Protein AF-A0A1W9W9D9-F1 (afdb_monomer_lite)

Radius of gyration: 17.4 Å; chains: 1; bounding box: 55×28×49 Å

Structure (mmCIF, N/CA/C/O backbone):
data_AF-A0A1W9W9D9-F1
#
_entry.id   AF-A0A1W9W9D9-F1
#
loop_
_atom_site.group_PDB
_atom_site.id
_atom_site.type_symbol
_atom_site.label_atom_id
_atom_site.label_alt_id
_atom_site.label_comp_id
_atom_site.label_asym_id
_atom_site.label_entity_id
_atom_site.label_seq_id
_atom_site.pdbx_PDB_ins_code
_atom_site.Cartn_x
_atom_site.Cartn_y
_atom_site.Cartn_z
_atom_site.occupancy
_atom_site.B_iso_or_equiv
_atom_site.auth_seq_id
_atom_site.auth_comp_id
_atom_site.auth_asym_id
_atom_site.auth_atom_id
_atom_site.pdbx_PDB_model_num
ATOM 1 N N . ALA A 1 1 ? 6.667 -13.229 9.665 1.00 38.91 1 ALA A N 1
ATOM 2 C CA . ALA A 1 1 ? 5.217 -13.086 9.886 1.00 38.91 1 ALA A CA 1
ATOM 3 C C . ALA A 1 1 ? 4.524 -13.346 8.558 1.00 38.91 1 ALA A C 1
ATOM 5 O O . ALA A 1 1 ? 4.968 -12.795 7.559 1.00 38.91 1 ALA A O 1
ATOM 6 N N . SER A 1 2 ? 3.524 -14.225 8.516 1.00 41.78 2 SER A N 1
ATOM 7 C CA . SER A 1 2 ? 2.718 -14.425 7.308 1.00 41.78 2 SER A CA 1
ATOM 8 C C . SER A 1 2 ? 1.694 -13.296 7.243 1.00 41.78 2 SER A C 1
ATOM 10 O O . SER A 1 2 ? 0.782 -13.251 8.065 1.00 41.78 2 SER A O 1
ATOM 12 N N . PHE A 1 3 ? 1.886 -12.345 6.333 1.00 53.50 3 PHE A N 1
ATOM 13 C CA . PHE A 1 3 ? 0.932 -11.263 6.107 1.00 53.50 3 PHE A CA 1
ATOM 14 C C . PHE A 1 3 ? -0.301 -11.850 5.418 1.00 53.50 3 PHE A C 1
ATOM 16 O O . PHE A 1 3 ? -0.182 -12.444 4.349 1.00 53.50 3 PHE A O 1
ATOM 23 N N . THR A 1 4 ? -1.469 -11.743 6.052 1.00 57.72 4 THR A N 1
ATOM 24 C CA . THR A 1 4 ? -2.736 -12.032 5.371 1.00 57.72 4 THR A CA 1
ATOM 25 C C . THR A 1 4 ? -3.153 -10.754 4.668 1.00 57.72 4 THR A C 1
ATOM 27 O O . THR A 1 4 ? -3.236 -9.709 5.313 1.00 57.72 4 THR A O 1
ATOM 30 N N . ASP A 1 5 ? -3.361 -10.834 3.358 1.00 67.94 5 ASP A N 1
ATOM 31 C CA . ASP A 1 5 ? -3.862 -9.724 2.555 1.00 67.94 5 ASP A CA 1
ATOM 32 C C . ASP A 1 5 ? -5.355 -9.530 2.846 1.00 67.94 5 ASP A C 1
ATOM 34 O O . ASP A 1 5 ? -6.240 -10.042 2.157 1.00 67.94 5 ASP A O 1
ATOM 38 N N . THR A 1 6 ? -5.642 -8.908 3.988 1.00 77.06 6 THR A N 1
ATOM 39 C CA . THR A 1 6 ? -7.007 -8.672 4.441 1.00 77.06 6 THR A CA 1
ATOM 40 C C . THR A 1 6 ? -7.433 -7.283 4.008 1.00 77.06 6 THR A C 1
ATOM 42 O O . THR A 1 6 ? -7.120 -6.286 4.655 1.00 77.06 6 THR A O 1
ATOM 45 N N . LYS A 1 7 ? -8.200 -7.232 2.921 1.00 88.31 7 LYS A N 1
ATOM 46 C CA . LYS A 1 7 ? -8.677 -5.974 2.346 1.00 88.31 7 LYS A CA 1
ATOM 47 C C . LYS A 1 7 ? -9.692 -5.237 3.219 1.00 88.31 7 LYS A C 1
ATOM 49 O O . LYS A 1 7 ? -9.790 -4.017 3.163 1.00 88.31 7 LYS A O 1
ATOM 54 N N . VAL A 1 8 ? -10.473 -5.972 4.008 1.00 93.31 8 VAL A N 1
ATOM 55 C CA . VAL A 1 8 ? -11.528 -5.412 4.859 1.00 93.31 8 VAL A CA 1
ATOM 56 C C . VAL A 1 8 ? -11.495 -6.086 6.222 1.00 93.31 8 VAL A C 1
ATOM 58 O O . VAL A 1 8 ? -11.587 -7.310 6.307 1.00 93.31 8 VAL A O 1
ATOM 61 N N . ILE A 1 9 ? -11.402 -5.292 7.286 1.00 92.69 9 ILE A N 1
ATOM 62 C CA . ILE A 1 9 ? -11.525 -5.760 8.672 1.00 92.69 9 ILE A CA 1
ATOM 63 C C . ILE A 1 9 ? -12.642 -5.013 9.395 1.00 92.69 9 ILE A C 1
ATOM 65 O O . ILE A 1 9 ? -13.006 -3.899 9.024 1.00 92.69 9 ILE A O 1
ATOM 69 N N . SER A 1 10 ? -13.184 -5.619 10.448 1.00 94.50 10 SER A N 1
ATOM 70 C CA . SER A 1 10 ? -14.114 -4.967 11.373 1.00 94.50 10 SER A CA 1
ATOM 71 C C . SER A 1 10 ? -13.525 -4.970 12.775 1.00 94.50 10 SER A C 1
ATOM 73 O O . SER A 1 10 ? -13.095 -6.018 13.256 1.00 94.50 10 SER A O 1
ATOM 75 N N . VAL A 1 11 ? -13.485 -3.805 13.415 1.00 93.19 11 VAL A N 1
ATOM 76 C CA . VAL A 1 11 ? -12.862 -3.614 14.730 1.00 93.19 11 VAL A CA 1
ATOM 77 C C . VAL A 1 11 ? -13.711 -2.684 15.605 1.00 93.19 11 VAL A C 1
ATOM 79 O O . VAL A 1 11 ? -14.425 -1.831 15.075 1.00 93.19 11 VAL A O 1
ATOM 82 N N . PRO A 1 12 ? -13.657 -2.802 16.941 1.00 93.50 12 PRO A N 1
ATOM 83 C CA . PRO A 1 12 ? -14.235 -1.797 17.829 1.00 93.50 12 PRO A CA 1
ATOM 84 C C . PRO A 1 12 ? -13.601 -0.413 17.630 1.00 93.50 12 PRO A C 1
ATOM 86 O O . PRO A 1 12 ? -12.422 -0.303 17.274 1.00 93.50 12 PRO A O 1
ATOM 89 N N . ALA A 1 13 ? -14.356 0.647 17.921 1.00 92.50 13 ALA A N 1
ATOM 90 C CA . ALA A 1 13 ? -13.818 2.006 17.944 1.00 92.50 13 ALA A CA 1
ATOM 91 C C . ALA A 1 13 ? -12.637 2.120 18.927 1.00 92.50 13 ALA A C 1
ATOM 93 O O . ALA A 1 13 ? -12.694 1.607 20.043 1.00 92.50 13 ALA A O 1
ATOM 94 N N . GLY A 1 14 ? -11.571 2.807 18.515 1.00 91.12 14 GLY A N 1
ATOM 95 C CA . GLY A 1 14 ? -10.346 2.965 19.302 1.00 91.12 14 GLY A CA 1
ATOM 96 C C . GLY A 1 14 ? -9.319 1.844 19.106 1.00 91.12 14 GLY A C 1
ATOM 97 O O . GLY A 1 14 ? -8.277 1.868 19.755 1.00 91.12 14 GLY A O 1
ATOM 98 N N . THR A 1 15 ? -9.580 0.882 18.215 1.00 92.81 15 THR A N 1
ATOM 99 C CA . THR A 1 15 ? -8.614 -0.179 17.899 1.00 92.81 15 THR A CA 1
ATOM 100 C C . THR A 1 15 ? -7.406 0.386 17.159 1.00 92.81 15 THR A C 1
ATOM 102 O O . THR A 1 15 ? -7.546 1.168 16.218 1.00 92.81 15 THR A O 1
ATOM 105 N N . GLU A 1 16 ? -6.218 -0.044 17.571 1.00 92.75 16 GLU A N 1
ATOM 106 C CA . GLU A 1 16 ? -4.962 0.238 16.887 1.00 92.75 16 GLU A CA 1
ATOM 107 C C . GLU A 1 16 ? -4.764 -0.744 15.714 1.00 92.75 16 GLU A C 1
ATOM 109 O O . GLU A 1 16 ? -4.745 -1.962 15.897 1.00 92.75 16 GLU A O 1
ATOM 114 N N . VAL A 1 17 ? -4.645 -0.215 14.493 1.00 90.56 17 VAL A N 1
ATOM 115 C CA . VAL A 1 17 ? -4.520 -0.987 13.243 1.00 90.56 17 VAL A CA 1
ATOM 116 C C . VAL A 1 17 ? -3.186 -0.681 12.573 1.00 90.56 17 VAL A C 1
ATOM 118 O O . VAL A 1 17 ? -2.842 0.482 12.387 1.00 90.56 17 VAL A O 1
ATOM 121 N N . THR A 1 18 ? -2.442 -1.720 12.183 1.00 89.06 18 THR A N 1
ATOM 122 C CA . THR A 1 18 ? -1.166 -1.609 11.448 1.00 89.06 18 THR A CA 1
ATOM 123 C C . THR A 1 18 ? -1.365 -1.895 9.962 1.00 89.06 18 THR A C 1
ATOM 125 O O . THR A 1 18 ? -2.015 -2.881 9.613 1.00 89.06 18 THR A O 1
ATOM 128 N N . TYR A 1 19 ? -0.761 -1.074 9.098 1.00 87.62 19 TYR A N 1
ATOM 129 C CA . TYR A 1 19 ? -0.791 -1.252 7.646 1.00 87.62 19 TYR A CA 1
ATOM 130 C C . TYR A 1 19 ? 0.543 -1.797 7.123 1.00 87.62 19 TYR A C 1
ATOM 132 O O . TYR A 1 19 ? 1.628 -1.309 7.459 1.00 87.62 19 TYR A O 1
ATOM 140 N N . PHE A 1 20 ? 0.453 -2.806 6.259 1.00 87.44 20 PHE A N 1
ATOM 141 C CA . PHE A 1 20 ? 1.594 -3.420 5.587 1.00 87.44 20 PHE A CA 1
ATOM 142 C C . PHE A 1 20 ? 1.499 -3.154 4.090 1.00 87.44 20 PHE A C 1
ATOM 144 O O . PHE A 1 20 ? 0.465 -3.408 3.482 1.00 87.44 20 PHE A O 1
ATOM 151 N N . TYR A 1 21 ? 2.589 -2.678 3.498 1.00 87.38 21 TYR A N 1
ATOM 152 C CA . TYR A 1 21 ? 2.679 -2.379 2.075 1.00 87.38 21 TYR A CA 1
ATOM 153 C C . TYR A 1 21 ? 3.666 -3.340 1.437 1.00 87.38 21 TYR A C 1
ATOM 155 O O . TYR A 1 21 ? 4.804 -3.485 1.892 1.00 87.38 21 TYR A O 1
ATOM 163 N N . ARG A 1 22 ? 3.240 -3.990 0.360 1.00 89.00 22 ARG A N 1
ATOM 164 C CA . ARG A 1 22 ? 4.086 -4.865 -0.442 1.00 89.00 22 ARG A CA 1
ATOM 165 C C . ARG A 1 22 ? 3.989 -4.422 -1.889 1.00 89.00 22 ARG A C 1
ATOM 167 O O . ARG A 1 22 ? 2.956 -4.602 -2.522 1.00 89.00 22 ARG A O 1
ATOM 174 N N . VAL A 1 23 ? 5.075 -3.865 -2.403 1.00 88.75 23 VAL A N 1
ATOM 175 C CA . VAL A 1 23 ? 5.180 -3.444 -3.801 1.00 88.75 23 VAL A CA 1
ATOM 176 C C . VAL A 1 23 ? 6.029 -4.449 -4.565 1.00 88.75 23 VAL A C 1
ATOM 178 O O . VAL A 1 23 ? 6.955 -5.044 -4.013 1.00 88.75 23 VAL A O 1
ATOM 181 N N . THR A 1 24 ? 5.680 -4.682 -5.825 1.00 90.56 24 THR A N 1
ATOM 182 C CA . THR A 1 24 ? 6.402 -5.591 -6.723 1.00 90.56 24 THR A CA 1
ATOM 183 C C . THR A 1 24 ? 6.686 -4.840 -8.011 1.00 90.56 24 THR A C 1
ATOM 185 O O . THR A 1 24 ? 5.766 -4.246 -8.576 1.00 90.56 24 THR A O 1
ATOM 188 N N . ASN A 1 25 ? 7.930 -4.865 -8.487 1.00 91.38 25 ASN A N 1
ATOM 189 C CA . ASN A 1 25 ? 8.232 -4.346 -9.814 1.00 91.38 25 ASN A CA 1
ATOM 190 C C . ASN A 1 25 ? 7.720 -5.343 -10.863 1.00 91.38 25 ASN A C 1
ATOM 192 O O . ASN A 1 25 ? 8.340 -6.373 -11.106 1.00 91.38 25 ASN A O 1
ATOM 196 N N . VAL A 1 26 ? 6.565 -5.057 -11.461 1.00 89.75 26 VAL A N 1
ATOM 197 C CA . VAL A 1 26 ? 5.969 -5.877 -12.533 1.00 89.75 26 VAL A CA 1
ATOM 198 C C . VAL A 1 26 ? 6.361 -5.402 -13.937 1.00 89.75 26 VAL A C 1
ATOM 200 O O . VAL A 1 26 ? 5.899 -5.974 -14.923 1.00 89.75 26 VAL A O 1
ATOM 203 N N . GLY A 1 27 ? 7.169 -4.341 -14.031 1.00 86.69 27 GLY A N 1
ATOM 204 C CA . GLY A 1 27 ? 7.703 -3.831 -15.288 1.00 86.69 27 GLY A CA 1
ATOM 205 C C . GLY A 1 27 ? 8.839 -4.694 -15.836 1.00 86.69 27 GLY A C 1
ATOM 206 O O . GLY A 1 27 ? 9.271 -5.663 -15.218 1.00 86.69 27 GLY A O 1
ATOM 207 N N . ASP A 1 28 ? 9.340 -4.317 -17.008 1.00 89.31 28 ASP A N 1
ATOM 208 C CA . ASP A 1 28 ? 10.437 -4.985 -17.720 1.00 89.31 28 ASP A CA 1
ATOM 209 C C . ASP A 1 28 ? 11.814 -4.345 -17.473 1.00 89.31 28 ASP A C 1
ATOM 211 O O . ASP A 1 28 ? 12.835 -4.859 -17.930 1.00 89.31 28 ASP A O 1
ATOM 215 N N . ALA A 1 29 ? 11.857 -3.251 -16.713 1.00 89.69 29 ALA A N 1
ATOM 216 C CA . ALA A 1 29 ? 13.069 -2.518 -16.381 1.00 89.69 29 ALA A CA 1
ATOM 217 C C . ALA A 1 29 ? 13.209 -2.297 -14.872 1.00 89.69 29 ALA A C 1
ATOM 219 O O . ALA A 1 29 ? 12.224 -2.231 -14.134 1.00 89.69 29 ALA A O 1
ATOM 220 N N . ALA A 1 30 ? 14.452 -2.134 -14.424 1.00 92.00 30 ALA A N 1
ATOM 221 C CA . ALA A 1 30 ? 14.755 -1.811 -13.038 1.00 92.00 30 ALA A CA 1
ATOM 222 C C . ALA A 1 30 ? 14.310 -0.385 -12.675 1.00 92.00 30 ALA A C 1
ATOM 224 O O . ALA A 1 30 ? 14.531 0.561 -13.443 1.00 92.00 30 ALA A O 1
ATOM 225 N N . VAL A 1 31 ? 13.747 -0.224 -11.477 1.00 92.56 31 VAL A N 1
ATOM 226 C CA . VAL A 1 31 ? 13.405 1.073 -10.868 1.00 92.56 31 VAL A CA 1
ATOM 227 C C . VAL A 1 31 ? 14.213 1.278 -9.588 1.00 92.56 31 VAL A C 1
ATOM 229 O O . VAL A 1 31 ? 14.412 0.344 -8.814 1.00 92.56 31 VAL A O 1
ATOM 232 N N . ASN A 1 32 ? 14.695 2.499 -9.356 1.00 92.94 32 ASN A N 1
ATOM 233 C CA . ASN A 1 32 ? 15.617 2.802 -8.255 1.00 92.94 32 ASN A CA 1
ATOM 234 C C . ASN A 1 32 ? 15.196 4.009 -7.411 1.00 92.94 32 ASN A C 1
ATOM 236 O O . ASN A 1 32 ? 15.954 4.427 -6.543 1.00 92.94 32 ASN A O 1
ATOM 240 N N . VAL A 1 33 ? 14.026 4.589 -7.664 1.00 91.81 33 VAL A N 1
ATOM 241 C CA . VAL A 1 33 ? 13.396 5.587 -6.799 1.00 91.81 33 VAL A CA 1
ATOM 242 C C . VAL A 1 33 ? 11.960 5.164 -6.556 1.00 91.81 33 VAL A C 1
ATOM 244 O O . VAL A 1 33 ?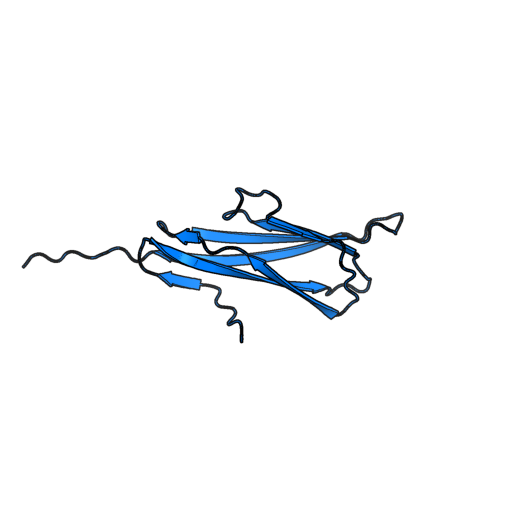 11.270 4.778 -7.496 1.00 91.81 33 VAL A O 1
ATOM 247 N N . HIS A 1 34 ? 11.533 5.238 -5.298 1.00 90.94 34 HIS A N 1
ATOM 248 C CA . HIS A 1 34 ? 10.227 4.792 -4.824 1.00 90.94 34 HIS A CA 1
ATOM 249 C C . HIS A 1 34 ? 9.617 5.852 -3.929 1.00 90.94 34 HIS A C 1
ATOM 251 O O . HIS A 1 34 ? 10.263 6.286 -2.975 1.00 90.94 34 HIS A O 1
ATOM 257 N N . GLU A 1 35 ? 8.364 6.193 -4.180 1.00 91.88 35 GLU A N 1
ATOM 258 C CA . GLU A 1 35 ? 7.556 7.075 -3.349 1.00 91.88 35 GLU A CA 1
ATOM 259 C C . GLU A 1 35 ? 6.212 6.399 -3.087 1.00 91.88 35 GLU A C 1
ATOM 261 O O . GLU A 1 35 ? 5.511 5.982 -4.008 1.00 91.88 35 GLU A O 1
ATOM 266 N N . LEU A 1 36 ? 5.859 6.256 -1.813 1.00 91.38 36 LEU A N 1
ATOM 267 C CA . LEU A 1 36 ? 4.563 5.750 -1.386 1.00 91.38 36 LEU A CA 1
ATOM 268 C C . LEU A 1 36 ? 3.777 6.901 -0.768 1.00 91.38 36 LEU A C 1
ATOM 270 O O . LEU A 1 36 ? 4.235 7.531 0.187 1.00 91.38 36 LEU A O 1
ATOM 274 N N . TYR A 1 37 ? 2.585 7.136 -1.292 1.00 91.44 37 TYR A N 1
ATOM 275 C CA . TYR A 1 37 ? 1.602 8.083 -0.793 1.00 91.44 37 TYR A CA 1
ATOM 276 C C . TYR A 1 37 ? 0.463 7.318 -0.139 1.00 91.44 37 TYR A C 1
ATOM 278 O O . TYR A 1 37 ? 0.092 6.241 -0.596 1.00 91.44 37 TYR A O 1
ATOM 286 N N . ASP A 1 38 ? -0.108 7.887 0.915 1.00 91.62 38 ASP A N 1
ATOM 287 C CA . ASP A 1 38 ? -1.232 7.287 1.625 1.00 91.62 38 ASP A CA 1
ATOM 288 C C . ASP A 1 38 ? -2.217 8.388 2.031 1.00 91.62 38 ASP A C 1
ATOM 290 O O . ASP A 1 38 ? -1.842 9.403 2.640 1.00 91.62 38 ASP A O 1
ATOM 294 N N . ASN A 1 39 ? -3.478 8.234 1.623 1.00 90.06 39 ASN A N 1
ATOM 295 C CA . ASN A 1 39 ? -4.490 9.270 1.815 1.00 90.06 39 ASN A CA 1
ATOM 296 C C . ASN A 1 39 ? -4.915 9.432 3.281 1.00 90.06 39 ASN A C 1
ATOM 298 O O . ASN A 1 39 ? -5.366 10.518 3.652 1.00 90.06 39 ASN A O 1
ATOM 302 N N . PHE A 1 40 ? -4.740 8.400 4.104 1.00 89.25 40 PHE A N 1
ATOM 303 C CA . PHE A 1 40 ? -5.218 8.357 5.476 1.00 89.25 40 PHE A CA 1
ATOM 304 C C . PHE A 1 40 ? -4.108 8.662 6.487 1.00 89.25 40 PHE A C 1
ATOM 306 O O . PHE A 1 40 ? -4.272 9.524 7.348 1.00 89.25 40 PHE A O 1
ATOM 313 N N . LEU A 1 41 ? -2.951 8.012 6.364 1.00 84.31 41 LEU A N 1
ATOM 314 C CA . LEU A 1 41 ? -1.857 8.072 7.336 1.00 84.31 41 LEU A CA 1
ATOM 315 C C . LEU A 1 41 ? -1.087 9.394 7.333 1.00 84.31 41 LEU A C 1
ATOM 317 O O . LEU A 1 41 ? -0.444 9.728 8.327 1.00 84.31 41 LEU A O 1
ATOM 321 N N . ALA A 1 42 ? -1.085 10.123 6.217 1.00 76.88 42 ALA A N 1
ATOM 322 C CA . ALA A 1 42 ? -0.351 11.383 6.103 1.00 76.88 42 ALA A CA 1
ATOM 323 C C . ALA A 1 42 ? -1.101 12.446 5.293 1.00 76.88 42 ALA A C 1
ATOM 325 O O . ALA A 1 42 ? -0.476 13.338 4.723 1.00 76.88 42 ALA A O 1
ATOM 326 N N . GLY A 1 43 ? -2.431 12.345 5.201 1.00 75.75 43 GLY A N 1
ATOM 327 C CA . GLY A 1 43 ? -3.244 13.320 4.470 1.00 75.75 43 GLY A CA 1
ATOM 328 C C . GLY A 1 43 ? -2.810 13.491 3.011 1.00 75.75 43 GLY A C 1
ATOM 329 O O . GLY A 1 43 ? -2.812 14.612 2.507 1.00 75.75 43 GLY A O 1
ATOM 330 N N . ARG A 1 44 ? -2.428 12.388 2.342 1.00 71.62 44 ARG A N 1
ATOM 331 C CA . ARG A 1 44 ? -1.878 12.332 0.970 1.00 71.62 44 ARG A CA 1
ATOM 332 C C . ARG A 1 44 ? -0.428 12.813 0.810 1.00 71.62 44 ARG A C 1
ATOM 334 O O . ARG A 1 44 ? 0.003 13.034 -0.319 1.00 71.62 44 ARG A O 1
ATOM 341 N N . ALA A 1 45 ? 0.342 12.958 1.888 1.00 80.44 45 ALA A N 1
ATOM 342 C CA . ALA A 1 45 ? 1.790 13.161 1.797 1.00 80.44 45 ALA A CA 1
ATOM 343 C C . ALA A 1 45 ? 2.554 11.836 1.595 1.00 80.44 45 ALA A C 1
ATOM 345 O O . ALA A 1 45 ? 2.005 10.745 1.778 1.00 80.44 45 ALA A O 1
ATOM 346 N N . ILE A 1 46 ? 3.839 11.946 1.237 1.00 82.19 46 ILE A N 1
ATOM 347 C CA . ILE A 1 46 ? 4.745 10.798 1.127 1.00 82.19 46 ILE A CA 1
ATOM 348 C C . ILE A 1 46 ? 4.885 10.156 2.507 1.00 82.19 46 ILE A C 1
ATOM 350 O O . ILE A 1 46 ? 5.328 10.784 3.470 1.00 82.19 46 ILE A O 1
ATOM 354 N N . VAL A 1 47 ? 4.509 8.885 2.598 1.00 84.69 47 VAL A N 1
ATOM 355 C CA . VAL A 1 47 ? 4.669 8.076 3.804 1.00 84.69 47 VAL A CA 1
ATOM 356 C C . VAL A 1 47 ? 5.973 7.298 3.821 1.00 84.69 47 VAL A C 1
ATOM 358 O O . VAL A 1 47 ? 6.440 6.950 4.904 1.00 84.69 47 VAL A O 1
ATOM 361 N N . PHE A 1 48 ? 6.558 7.047 2.653 1.00 85.69 48 PHE A N 1
ATOM 362 C CA . PHE A 1 48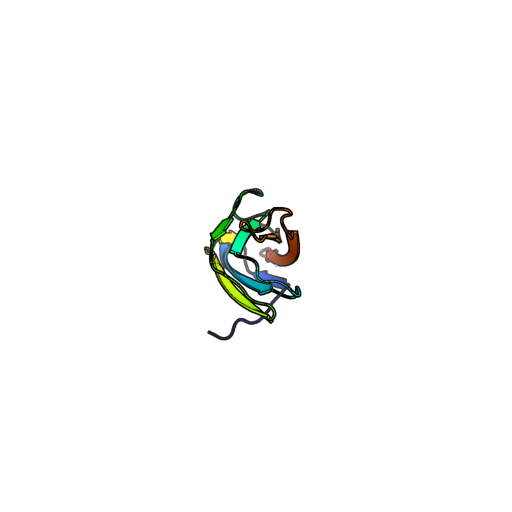 ? 7.829 6.358 2.510 1.00 85.69 48 PHE A CA 1
ATOM 363 C C . PHE A 1 48 ? 8.513 6.766 1.205 1.00 85.69 48 PHE A C 1
ATOM 365 O O . PHE A 1 48 ? 7.862 6.843 0.164 1.00 85.69 48 PHE A O 1
ATOM 372 N N . SER A 1 49 ? 9.827 6.982 1.267 1.00 88.81 49 SER A N 1
ATOM 373 C CA . SER A 1 49 ? 10.678 7.120 0.091 1.00 88.81 49 SER A CA 1
ATOM 374 C C . SER A 1 49 ? 11.937 6.266 0.226 1.00 88.81 49 SER A C 1
ATOM 376 O O . SER A 1 49 ? 12.482 6.101 1.320 1.00 88.81 49 SER A O 1
ATOM 378 N N . SER A 1 50 ? 12.389 5.689 -0.885 1.00 88.50 50 SER A N 1
ATOM 379 C CA . SER A 1 50 ? 13.604 4.873 -0.928 1.00 88.50 50 SER A CA 1
ATOM 380 C C . SER A 1 50 ? 14.271 4.923 -2.292 1.00 88.50 50 SER A C 1
ATOM 382 O O . SER A 1 50 ? 13.622 5.162 -3.308 1.00 88.50 50 SER A O 1
ATOM 384 N N . THR A 1 51 ? 15.575 4.661 -2.298 1.00 90.81 51 THR A N 1
ATOM 385 C CA . THR A 1 51 ? 16.403 4.531 -3.499 1.00 90.81 51 THR A CA 1
ATOM 386 C C . THR A 1 51 ? 16.894 3.099 -3.751 1.00 90.81 51 THR A C 1
ATOM 388 O O . THR A 1 51 ? 17.865 2.875 -4.473 1.00 90.81 51 THR A O 1
ATOM 391 N N . THR A 1 52 ? 16.263 2.102 -3.122 1.00 90.81 52 THR A N 1
ATOM 392 C CA . THR A 1 52 ? 16.574 0.682 -3.351 1.00 90.81 52 THR A CA 1
ATOM 393 C C . THR A 1 52 ? 16.341 0.317 -4.819 1.00 90.81 52 THR A C 1
ATOM 395 O O . THR A 1 52 ? 15.306 0.658 -5.374 1.00 90.81 52 THR A O 1
ATOM 398 N N . ASN A 1 53 ? 17.271 -0.390 -5.458 1.00 92.69 53 ASN A N 1
ATOM 399 C CA . ASN A 1 53 ? 17.026 -0.932 -6.795 1.00 92.69 53 ASN A CA 1
ATOM 400 C C . ASN A 1 53 ? 16.058 -2.119 -6.704 1.00 92.69 53 ASN A C 1
ATOM 402 O O . ASN A 1 53 ? 16.266 -2.982 -5.855 1.00 92.69 53 ASN A O 1
ATOM 406 N N . LEU A 1 54 ? 15.033 -2.150 -7.558 1.00 93.06 54 LEU A N 1
ATOM 407 C CA . LEU A 1 54 ? 14.168 -3.311 -7.764 1.00 93.06 54 LEU A CA 1
ATOM 408 C C . LEU A 1 54 ? 14.205 -3.709 -9.235 1.00 93.06 54 LEU A C 1
ATOM 410 O O . LEU A 1 54 ? 13.691 -2.982 -10.091 1.00 93.06 54 LEU A O 1
ATOM 414 N N . ASP A 1 55 ? 14.780 -4.870 -9.514 1.00 94.06 55 ASP A N 1
ATOM 415 C CA . ASP A 1 55 ? 14.749 -5.492 -10.834 1.00 94.06 55 ASP A CA 1
ATOM 416 C C . ASP A 1 55 ? 13.349 -6.072 -11.139 1.00 94.06 55 ASP A C 1
ATOM 418 O O . ASP A 1 55 ? 12.522 -6.229 -10.231 1.00 94.06 55 ASP A O 1
ATOM 422 N N . PRO A 1 56 ? 13.030 -6.376 -12.412 1.00 93.38 56 PRO A N 1
ATOM 423 C CA . PRO A 1 56 ? 11.776 -7.032 -12.782 1.00 93.38 56 PRO A CA 1
ATOM 424 C C . PRO A 1 56 ? 11.487 -8.286 -11.945 1.00 93.38 56 PRO A C 1
ATOM 426 O O . PRO A 1 56 ? 12.290 -9.216 -11.885 1.00 93.38 56 PRO A O 1
ATOM 429 N N . GLY A 1 57 ? 10.315 -8.323 -11.314 1.00 92.50 57 GLY A N 1
ATOM 430 C CA . GLY A 1 57 ? 9.860 -9.405 -10.439 1.00 92.50 57 GLY A CA 1
ATOM 431 C C . GLY A 1 57 ? 10.289 -9.280 -8.974 1.00 92.50 57 GLY A C 1
ATOM 432 O O . GLY A 1 57 ? 9.794 -10.043 -8.140 1.00 92.50 57 GLY A O 1
ATOM 433 N N . GLU A 1 58 ? 11.158 -8.328 -8.625 1.00 93.56 58 GLU A N 1
ATOM 434 C CA . GLU A 1 58 ? 11.561 -8.118 -7.236 1.00 93.56 58 GLU A CA 1
ATOM 435 C C . GLU A 1 58 ? 10.471 -7.431 -6.409 1.00 93.56 58 GLU A C 1
ATOM 437 O O . GLU A 1 58 ? 9.642 -6.654 -6.896 1.00 93.56 58 GLU A O 1
ATOM 442 N N . VAL A 1 59 ? 10.480 -7.742 -5.113 1.00 89.44 59 VAL A N 1
ATOM 443 C CA . VAL A 1 59 ? 9.478 -7.308 -4.142 1.00 89.44 59 VAL A CA 1
ATOM 444 C C . VAL A 1 59 ? 10.149 -6.462 -3.075 1.00 89.44 59 VAL A C 1
ATOM 446 O O . VAL A 1 59 ? 11.172 -6.851 -2.514 1.00 89.44 59 VAL A O 1
ATOM 449 N N . TYR A 1 60 ? 9.501 -5.361 -2.711 1.00 85.44 60 TYR A N 1
ATOM 450 C CA . TYR A 1 60 ? 9.847 -4.578 -1.537 1.00 85.44 60 TYR A CA 1
ATOM 451 C C . TYR A 1 60 ? 8.669 -4.529 -0.567 1.00 85.44 60 TYR A C 1
ATOM 453 O O . TYR A 1 60 ? 7.525 -4.282 -0.953 1.00 85.44 60 TYR A O 1
ATOM 461 N N . THR A 1 61 ? 8.943 -4.765 0.713 1.00 83.06 61 THR A N 1
ATOM 462 C CA . THR A 1 61 ? 7.938 -4.681 1.776 1.00 83.06 61 THR A CA 1
ATOM 463 C C . THR A 1 61 ? 8.266 -3.538 2.716 1.00 83.06 61 THR A C 1
ATOM 465 O O . THR A 1 61 ? 9.353 -3.502 3.294 1.00 83.06 61 THR A O 1
ATOM 468 N N . HIS A 1 62 ? 7.297 -2.654 2.925 1.00 80.25 62 HIS A N 1
ATOM 469 C CA . HIS A 1 62 ? 7.355 -1.603 3.924 1.00 80.25 62 HIS A CA 1
ATOM 470 C C . HIS A 1 62 ? 6.267 -1.831 4.970 1.00 80.25 62 HIS A C 1
ATOM 472 O O . HIS A 1 62 ? 5.103 -2.044 4.644 1.00 80.25 62 HIS A O 1
ATOM 478 N N . THR A 1 63 ? 6.639 -1.782 6.243 1.00 75.38 63 THR A N 1
ATOM 479 C CA . THR A 1 63 ? 5.669 -1.789 7.343 1.00 75.38 63 THR A CA 1
ATOM 480 C C . THR A 1 63 ? 5.530 -0.368 7.844 1.00 75.38 63 THR A C 1
ATOM 482 O O . THR A 1 63 ? 6.545 0.237 8.194 1.00 75.38 63 THR A O 1
ATOM 485 N N . LYS A 1 64 ? 4.300 0.152 7.897 1.00 71.12 64 LYS A N 1
ATOM 486 C CA . LYS A 1 64 ? 4.051 1.485 8.442 1.00 71.12 64 LYS A CA 1
ATOM 487 C C . LYS A 1 64 ? 3.102 1.452 9.636 1.00 71.12 64 LYS A C 1
ATOM 489 O O . LYS A 1 64 ? 2.355 0.502 9.844 1.00 71.12 64 LYS A O 1
ATOM 494 N N . THR A 1 65 ? 3.241 2.501 10.440 1.00 68.50 65 THR A N 1
ATOM 495 C CA . THR A 1 65 ? 2.806 2.664 11.831 1.00 68.50 65 THR A CA 1
ATOM 496 C C . THR A 1 65 ? 1.370 2.239 12.114 1.00 68.50 65 THR A C 1
ATOM 498 O O . THR A 1 65 ? 0.477 2.369 11.280 1.00 68.50 65 THR A O 1
ATOM 501 N N . ALA A 1 66 ? 1.163 1.793 13.345 1.00 76.50 66 ALA A N 1
ATOM 502 C CA . ALA A 1 66 ? -0.141 1.518 13.897 1.00 76.50 66 ALA A CA 1
ATOM 503 C C . ALA A 1 66 ? -0.916 2.823 14.190 1.00 76.50 66 ALA A C 1
ATOM 505 O O . ALA A 1 66 ? -0.343 3.792 14.693 1.00 76.50 66 ALA A O 1
ATOM 506 N N . VAL A 1 67 ? -2.199 2.879 13.820 1.00 85.88 67 VAL A N 1
ATOM 507 C CA . VAL A 1 67 ? -3.063 4.061 13.987 1.00 85.88 67 VAL A CA 1
ATOM 508 C C . VAL A 1 67 ? -4.357 3.680 14.687 1.00 85.88 67 VAL A C 1
ATOM 510 O O . VAL A 1 67 ? -4.953 2.645 14.395 1.00 85.88 67 VAL A O 1
ATOM 513 N N . ILE A 1 68 ? -4.802 4.542 15.600 1.00 91.12 68 ILE A N 1
ATOM 514 C CA . ILE A 1 68 ? -6.074 4.393 16.307 1.00 91.12 68 ILE A CA 1
ATOM 515 C C . ILE A 1 68 ? -7.220 4.757 15.358 1.00 91.12 68 ILE A C 1
ATOM 517 O O . ILE A 1 68 ? -7.322 5.898 14.905 1.00 91.12 68 ILE A O 1
ATOM 521 N N . ILE A 1 69 ? -8.105 3.798 15.085 1.00 91.69 69 ILE A N 1
ATOM 522 C CA . ILE A 1 69 ? -9.271 3.988 14.218 1.00 91.69 69 ILE A CA 1
ATOM 523 C C . ILE A 1 69 ? -10.515 4.245 15.069 1.00 91.69 69 ILE A C 1
ATOM 525 O O . ILE A 1 69 ? -10.951 3.387 15.835 1.00 91.69 69 ILE A O 1
ATOM 529 N N . THR A 1 70 ? -11.113 5.428 14.930 1.00 92.06 70 THR A N 1
ATOM 530 C CA . THR A 1 70 ? -12.346 5.813 15.646 1.00 92.06 70 THR A CA 1
ATOM 531 C C . THR A 1 70 ? -13.583 5.850 14.755 1.00 92.06 70 THR A C 1
ATOM 533 O O . THR A 1 70 ? -14.695 5.820 15.268 1.00 92.06 70 THR A O 1
ATOM 536 N N . GLN A 1 71 ? -13.403 5.889 13.433 1.00 91.81 71 GLN A N 1
ATOM 537 C CA . GLN A 1 71 ? -14.476 5.909 12.439 1.00 91.81 71 GLN A CA 1
ATOM 538 C C . GLN A 1 71 ? -14.142 4.972 11.277 1.00 91.81 71 GLN A C 1
ATOM 540 O O . GLN A 1 71 ? -12.967 4.768 10.957 1.00 91.81 71 GLN A O 1
ATOM 545 N N . THR A 1 72 ? -15.175 4.421 10.633 1.00 94.25 72 THR A N 1
ATOM 546 C CA . THR A 1 72 ? -15.008 3.602 9.426 1.00 94.25 72 THR A CA 1
ATOM 547 C C . THR A 1 72 ? -14.230 4.381 8.374 1.00 94.25 72 THR A C 1
ATOM 549 O O . THR A 1 72 ? -14.606 5.496 8.020 1.00 94.25 72 THR A O 1
ATOM 552 N N . THR A 1 73 ? -13.146 3.791 7.879 1.00 93.25 73 THR A N 1
ATOM 553 C CA . THR A 1 73 ? -12.186 4.482 7.016 1.00 93.25 73 THR A CA 1
ATOM 554 C C . THR A 1 73 ? -11.756 3.586 5.863 1.00 93.25 73 THR A C 1
ATOM 556 O O . THR A 1 73 ? -11.556 2.384 6.041 1.00 93.25 73 THR A O 1
ATOM 559 N N . VAL A 1 74 ? -11.592 4.185 4.683 1.00 93.44 74 VAL A N 1
ATOM 560 C CA . VAL A 1 74 ? -10.913 3.570 3.540 1.00 93.44 74 VAL A CA 1
ATOM 561 C C . VAL A 1 74 ? -9.538 4.209 3.421 1.00 93.44 74 VAL A C 1
ATOM 563 O O . VAL A 1 74 ? -9.431 5.420 3.225 1.00 93.44 74 VAL A O 1
ATOM 566 N N . ASN A 1 75 ? -8.506 3.385 3.549 1.00 92.06 75 ASN A N 1
ATOM 567 C CA . ASN A 1 75 ? -7.136 3.765 3.275 1.00 92.06 75 ASN A CA 1
ATOM 568 C C . ASN A 1 75 ? -6.780 3.375 1.834 1.00 92.06 75 ASN A C 1
ATOM 570 O O . ASN A 1 75 ? -7.018 2.239 1.426 1.00 92.06 7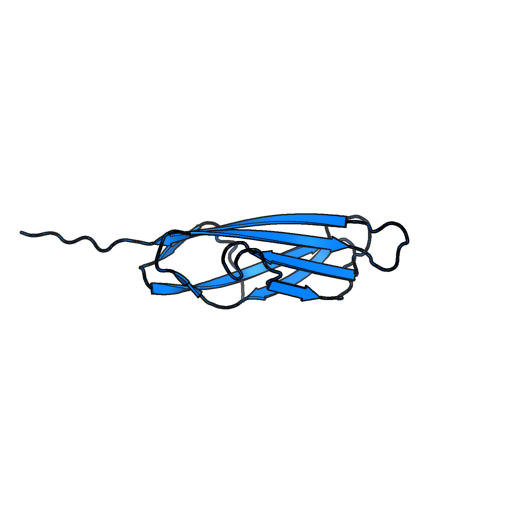5 ASN A O 1
ATOM 574 N N . THR A 1 76 ? -6.206 4.298 1.075 1.00 92.00 76 THR A N 1
ATOM 575 C CA . THR A 1 76 ? -5.721 4.088 -0.287 1.00 92.00 76 THR A CA 1
ATOM 576 C C . THR A 1 76 ? -4.264 4.510 -0.363 1.00 92.00 76 THR A C 1
ATOM 578 O O . THR A 1 76 ? -3.917 5.652 -0.041 1.00 92.00 76 THR A O 1
ATOM 581 N N . ALA A 1 77 ? -3.431 3.584 -0.827 1.00 91.44 77 ALA A N 1
ATOM 582 C CA . ALA A 1 77 ? -2.011 3.784 -1.028 1.00 91.44 77 ALA A CA 1
ATOM 583 C C . ALA A 1 77 ? -1.698 3.873 -2.523 1.00 91.44 77 ALA A C 1
ATOM 585 O O . ALA A 1 77 ? -2.171 3.051 -3.308 1.00 91.44 77 ALA A O 1
ATOM 586 N N . THR A 1 78 ? -0.857 4.833 -2.893 1.00 92.06 78 THR A N 1
ATOM 587 C CA . THR A 1 78 ? -0.364 5.012 -4.260 1.00 92.06 78 THR A CA 1
ATOM 588 C C . THR A 1 78 ? 1.152 4.906 -4.237 1.00 92.06 78 THR A C 1
ATOM 590 O O . THR A 1 78 ? 1.824 5.683 -3.560 1.00 92.06 78 THR A O 1
ATOM 593 N N . TRP A 1 79 ? 1.701 3.949 -4.974 1.00 92.44 79 TRP A N 1
ATOM 594 C CA . TRP A 1 79 ? 3.134 3.802 -5.185 1.00 92.44 79 TRP A CA 1
ATOM 595 C C . TRP A 1 79 ? 3.514 4.353 -6.552 1.00 92.44 79 TRP A C 1
ATOM 597 O O . TRP A 1 79 ? 2.925 3.988 -7.571 1.00 92.44 79 TRP A O 1
ATOM 607 N N . ILE A 1 80 ? 4.518 5.219 -6.558 1.00 91.88 80 ILE A N 1
ATOM 608 C CA . ILE A 1 80 ? 5.166 5.735 -7.754 1.00 91.88 80 ILE A CA 1
ATOM 609 C C . ILE A 1 80 ? 6.617 5.283 -7.691 1.00 91.88 80 ILE A C 1
ATOM 611 O O . ILE A 1 80 ? 7.293 5.476 -6.680 1.00 91.88 80 ILE A O 1
ATOM 615 N N . ALA A 1 81 ? 7.105 4.692 -8.772 1.00 91.88 81 ALA A N 1
ATOM 616 C CA . ALA A 1 81 ? 8.511 4.362 -8.889 1.00 91.88 81 ALA A CA 1
ATOM 617 C C . ALA A 1 81 ? 9.058 4.719 -10.250 1.00 91.88 81 ALA A C 1
ATOM 619 O O . ALA A 1 81 ? 8.352 4.671 -11.256 1.00 91.88 81 ALA A O 1
ATOM 620 N N . TYR A 1 82 ? 10.333 5.073 -10.273 1.00 90.69 82 TYR A N 1
ATOM 621 C CA . TYR A 1 82 ? 11.004 5.392 -11.511 1.00 90.69 82 TYR A CA 1
ATOM 622 C C . TYR A 1 82 ? 12.490 5.101 -11.471 1.00 90.69 82 TYR A C 1
ATOM 624 O O . TYR A 1 82 ? 13.091 4.901 -10.413 1.00 90.69 82 TYR A O 1
ATOM 632 N N . ASN A 1 83 ? 13.084 5.060 -12.660 1.00 90.88 83 ASN A N 1
ATOM 633 C CA . ASN A 1 83 ? 14.524 4.998 -12.806 1.00 90.88 83 ASN A CA 1
ATOM 634 C C . ASN A 1 83 ? 15.092 6.412 -13.018 1.00 90.88 83 ASN A C 1
ATOM 636 O O . ASN A 1 83 ? 14.803 7.055 -14.025 1.00 90.88 83 ASN A O 1
ATOM 640 N N . SER A 1 84 ? 15.874 6.911 -12.059 1.00 88.50 84 SER A N 1
ATOM 641 C CA . SER A 1 84 ? 16.454 8.264 -12.089 1.00 88.50 84 SER A CA 1
ATOM 642 C C . SER A 1 84 ? 17.727 8.382 -12.929 1.00 88.50 84 SER A C 1
ATOM 644 O O . SER A 1 84 ? 18.210 9.489 -13.157 1.00 88.50 84 SER A O 1
ATOM 646 N N . THR A 1 85 ? 18.280 7.257 -13.389 1.00 85.75 85 THR A N 1
ATOM 647 C CA . THR A 1 85 ? 19.533 7.211 -14.165 1.00 85.75 85 THR A CA 1
ATOM 648 C C . THR A 1 85 ? 19.314 7.265 -15.675 1.00 85.75 85 THR A C 1
ATOM 650 O O . THR A 1 85 ? 20.264 7.460 -16.432 1.00 85.75 85 THR A O 1
ATOM 653 N N . ILE A 1 86 ? 18.066 7.124 -16.124 1.00 80.94 86 ILE A N 1
ATOM 654 C CA . ILE A 1 86 ? 17.688 7.188 -17.534 1.00 80.94 86 ILE A CA 1
ATOM 655 C C . ILE A 1 86 ? 17.132 8.574 -17.879 1.00 80.94 86 ILE A C 1
ATOM 657 O O . ILE A 1 86 ? 16.330 9.143 -17.144 1.00 80.94 86 ILE A O 1
ATOM 661 N N . ASN A 1 87 ? 17.536 9.113 -19.034 1.00 70.81 87 ASN A N 1
ATOM 662 C CA . ASN A 1 87 ? 17.135 10.455 -19.490 1.00 70.81 87 ASN A CA 1
ATOM 663 C C . ASN A 1 87 ? 15.619 10.599 -19.739 1.00 70.81 87 ASN A C 1
ATOM 665 O O . ASN A 1 87 ? 15.115 11.714 -19.847 1.00 70.81 87 ASN A O 1
ATOM 669 N N . THR A 1 88 ? 14.895 9.482 -19.824 1.00 72.50 88 THR A N 1
ATOM 670 C CA . THR A 1 88 ? 13.432 9.414 -19.862 1.00 72.50 88 THR A CA 1
ATOM 671 C C . THR A 1 88 ? 12.966 8.551 -18.692 1.00 72.50 88 THR A C 1
ATOM 673 O O . THR A 1 88 ? 13.075 7.328 -18.797 1.00 72.50 88 THR A O 1
ATOM 676 N N . PRO A 1 89 ? 12.477 9.133 -17.584 1.00 67.69 89 PRO A N 1
ATOM 677 C CA . PRO A 1 89 ? 12.069 8.353 -16.423 1.00 67.69 89 PRO A CA 1
ATOM 678 C C . PRO A 1 89 ? 10.976 7.361 -16.830 1.00 67.69 89 PRO A C 1
ATOM 680 O O . PRO A 1 89 ? 9.900 7.759 -17.273 1.00 67.69 89 PRO A O 1
ATOM 683 N N . LEU A 1 90 ? 11.252 6.065 -16.701 1.00 71.06 90 LEU A N 1
ATOM 684 C CA . LEU A 1 90 ? 10.215 5.040 -16.718 1.00 71.06 90 LEU A CA 1
ATOM 685 C C . LEU A 1 90 ? 9.433 5.231 -15.431 1.00 71.06 90 LEU A C 1
ATOM 687 O O . LEU A 1 90 ? 10.006 5.045 -14.366 1.00 71.06 90 LEU A O 1
ATOM 691 N N . VAL A 1 91 ? 8.176 5.655 -15.522 1.00 78.00 91 VAL A N 1
ATOM 692 C CA . VAL A 1 91 ? 7.327 5.860 -14.347 1.00 78.00 91 V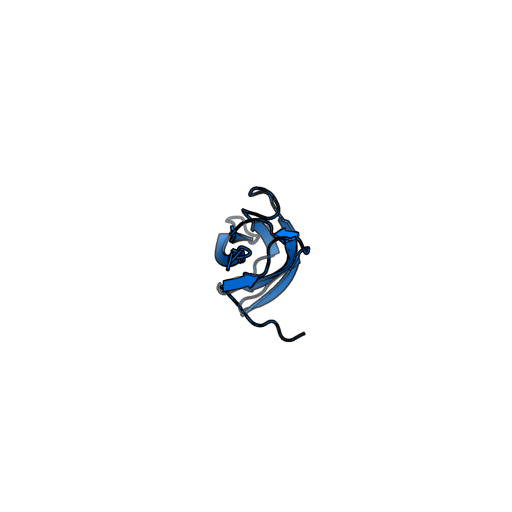AL A CA 1
ATOM 693 C C . VAL A 1 91 ? 6.361 4.689 -14.242 1.00 78.00 91 VAL A C 1
ATOM 695 O O . VAL A 1 91 ? 5.478 4.521 -15.082 1.00 78.00 91 VAL A O 1
ATOM 698 N N . SER A 1 92 ? 6.533 3.882 -13.202 1.00 83.56 92 SER A N 1
ATOM 699 C CA . SER A 1 92 ? 5.577 2.867 -12.780 1.00 83.56 92 SER A CA 1
ATOM 700 C C . SER A 1 92 ? 4.644 3.453 -11.726 1.00 83.56 92 SER A C 1
ATOM 702 O O . SER A 1 92 ? 5.078 4.194 -10.843 1.00 83.56 92 SER A O 1
ATOM 704 N N . HIS A 1 93 ? 3.365 3.097 -11.814 1.00 87.75 93 HIS A N 1
ATOM 705 C CA . HIS A 1 93 ? 2.338 3.481 -10.855 1.00 87.75 93 HIS A CA 1
ATOM 706 C C . HIS A 1 93 ? 1.562 2.241 -10.411 1.00 87.75 93 HIS A C 1
ATOM 708 O O . HIS A 1 93 ? 1.239 1.379 -11.228 1.00 87.75 93 HIS A O 1
ATOM 714 N N . ALA A 1 94 ? 1.258 2.153 -9.121 1.00 90.00 94 ALA A N 1
ATOM 715 C CA . ALA A 1 94 ? 0.365 1.141 -8.576 1.00 90.00 94 ALA A CA 1
ATOM 716 C C . ALA A 1 94 ? -0.495 1.745 -7.467 1.00 90.00 94 ALA A C 1
ATOM 718 O O . AL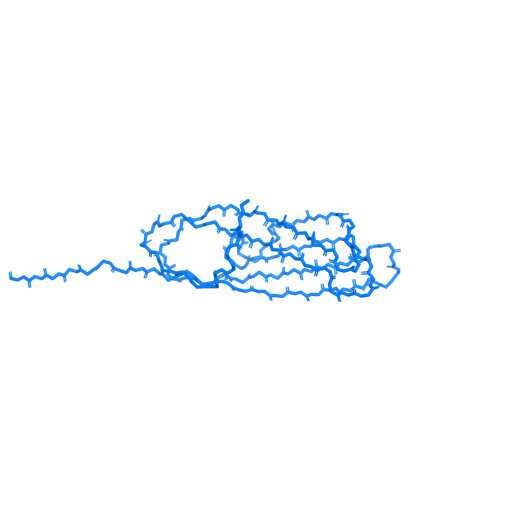A A 1 94 ? -0.031 2.602 -6.716 1.00 90.00 94 ALA A O 1
ATOM 719 N N . GLU A 1 95 ? -1.732 1.275 -7.349 1.00 91.94 95 GLU A N 1
ATOM 720 C CA . GLU A 1 95 ? -2.650 1.681 -6.288 1.00 91.94 95 GLU A CA 1
ATOM 721 C C . GLU A 1 95 ? -3.291 0.460 -5.647 1.00 91.94 95 GLU A C 1
ATOM 723 O O . GLU A 1 95 ? -3.638 -0.502 -6.336 1.00 91.94 95 GLU A O 1
ATOM 728 N N . ASP A 1 96 ? -3.470 0.519 -4.331 1.00 92.50 96 ASP A N 1
ATOM 729 C CA . ASP A 1 96 ? -4.239 -0.471 -3.587 1.00 92.50 96 ASP A CA 1
ATOM 730 C C . ASP A 1 96 ? -4.969 0.173 -2.404 1.00 92.50 96 ASP A C 1
ATOM 732 O O . ASP A 1 96 ? -4.654 1.290 -1.982 1.00 92.50 96 ASP A O 1
ATOM 736 N N . TRP A 1 97 ? -5.982 -0.510 -1.878 1.00 92.50 97 TRP A N 1
ATOM 737 C CA . TRP A 1 97 ? -6.800 -0.001 -0.785 1.00 92.50 97 TRP A CA 1
ATOM 738 C C . TRP A 1 97 ? -7.175 -1.072 0.231 1.00 92.50 97 TRP A C 1
ATOM 740 O O . TRP A 1 97 ? -7.399 -2.233 -0.110 1.00 92.50 97 TRP A O 1
ATOM 750 N N . ALA A 1 98 ? -7.352 -0.628 1.473 1.00 92.38 98 ALA A N 1
ATOM 751 C CA . ALA A 1 98 ? -7.893 -1.415 2.570 1.00 92.38 98 ALA A CA 1
ATOM 752 C C . ALA A 1 98 ? -8.968 -0.621 3.326 1.00 92.38 98 ALA A C 1
ATOM 754 O O . ALA A 1 98 ? -8.936 0.608 3.379 1.00 92.38 98 ALA A O 1
ATOM 755 N N . GLN A 1 99 ? -9.932 -1.318 3.920 1.00 93.62 99 GLN A N 1
ATOM 756 C CA . GLN A 1 99 ? -11.021 -0.717 4.683 1.00 93.62 99 GLN A CA 1
ATOM 757 C C . GLN A 1 99 ? -11.064 -1.258 6.111 1.00 93.62 99 GLN A C 1
ATOM 759 O O . GLN A 1 99 ? -11.029 -2.466 6.348 1.00 93.62 99 GLN A O 1
ATOM 764 N N . VAL A 1 100 ? -11.218 -0.344 7.065 1.00 93.94 100 VAL A N 1
ATOM 765 C CA . VAL A 1 100 ? -11.490 -0.665 8.466 1.00 93.94 100 VAL A CA 1
ATOM 766 C C . VAL A 1 100 ? -12.907 -0.215 8.786 1.00 93.94 100 VAL A C 1
ATOM 768 O O . VAL A 1 100 ? -13.208 0.976 8.727 1.00 93.94 100 VAL A O 1
ATOM 771 N N . ILE A 1 101 ? -13.780 -1.166 9.110 1.00 94.94 101 ILE A N 1
ATOM 772 C CA . ILE A 1 101 ? -15.151 -0.915 9.558 1.00 94.94 101 ILE A CA 1
ATOM 773 C C . ILE A 1 101 ? -15.142 -0.810 11.080 1.00 94.94 101 ILE A C 1
ATOM 775 O O . ILE A 1 101 ? -14.685 -1.725 11.766 1.00 94.94 101 ILE A O 1
ATOM 779 N N . VAL A 1 102 ? -15.659 0.296 11.608 1.00 94.94 102 VAL A N 1
ATOM 780 C CA . VAL A 1 102 ? -15.817 0.480 13.052 1.00 94.94 102 VAL A CA 1
ATOM 781 C C . VAL A 1 102 ? -17.166 -0.069 13.493 1.00 94.94 102 VAL A C 1
ATOM 783 O O . VAL A 1 102 ? -18.208 0.319 12.969 1.00 94.94 102 VAL A O 1
ATOM 786 N N . LEU A 1 103 ? -17.135 -0.983 14.460 1.00 93.00 103 LEU A N 1
ATOM 787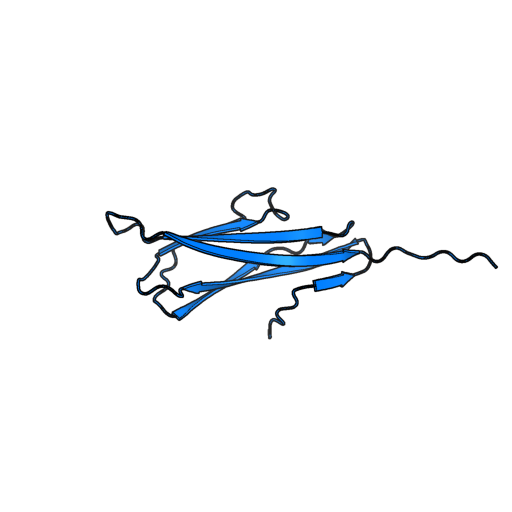 C CA . LEU A 1 103 ? -18.330 -1.528 15.094 1.00 93.00 103 LEU A CA 1
ATOM 788 C C . LEU A 1 103 ? -18.825 -0.559 16.173 1.00 93.00 103 LEU A C 1
ATOM 790 O O . LEU A 1 103 ? -18.088 -0.240 17.110 1.00 93.00 103 LEU A O 1
ATOM 794 N N . GLU A 1 104 ? -20.071 -0.107 16.047 1.00 81.31 104 GLU A N 1
ATOM 795 C CA . GLU A 1 104 ? -20.723 0.723 17.061 1.00 81.31 104 GLU A CA 1
ATOM 796 C C . GLU A 1 104 ? -21.241 -0.137 18.228 1.00 81.31 104 GLU A C 1
ATOM 798 O O . GLU A 1 104 ? -21.756 -1.239 18.007 1.00 81.31 104 GLU A O 1
ATOM 803 N N . PRO A 1 105 ? -21.138 0.336 19.483 1.00 75.62 105 PRO A N 1
ATOM 804 C CA . PRO A 1 105 ? -21.754 -0.347 20.611 1.00 75.62 105 PRO A CA 1
ATOM 805 C C . PRO A 1 105 ? -23.284 -0.251 20.524 1.00 75.62 105 PRO A C 1
ATOM 807 O O . PRO A 1 105 ? -23.842 0.837 20.408 1.00 75.62 105 PRO A O 1
ATOM 810 N N . SER A 1 106 ? -23.983 -1.381 20.641 1.00 77.19 106 SER A N 1
ATOM 811 C CA . SER A 1 106 ? -25.443 -1.394 20.782 1.00 77.19 106 SER A CA 1
ATOM 812 C C . SER A 1 106 ? -25.847 -1.294 22.253 1.00 77.19 106 SER A C 1
ATOM 814 O O . SER A 1 106 ? -25.361 -2.076 23.073 1.00 77.19 106 SER A O 1
ATOM 816 N N . ILE A 1 107 ? -26.793 -0.412 22.578 1.00 75.31 107 ILE A N 1
ATOM 817 C CA . ILE A 1 107 ? -27.504 -0.426 23.862 1.00 75.31 107 ILE A CA 1
ATOM 818 C C . ILE A 1 107 ? -28.896 -1.033 23.660 1.00 75.31 107 ILE A C 1
ATOM 820 O O . ILE A 1 107 ? -29.622 -0.638 22.753 1.00 75.31 107 ILE A O 1
ATOM 824 N N . ASN A 1 108 ? -29.269 -1.995 24.503 1.00 73.44 108 ASN A N 1
ATOM 825 C CA . ASN A 1 108 ? -30.635 -2.509 24.589 1.00 73.44 108 ASN A CA 1
ATOM 826 C C . ASN A 1 108 ? -31.170 -2.169 25.983 1.00 73.44 108 ASN A C 1
ATOM 828 O O . ASN A 1 108 ? -30.516 -2.487 26.975 1.00 73.44 108 ASN A O 1
ATOM 832 N N . MET A 1 109 ? -32.330 -1.515 26.060 1.00 50.16 109 MET A N 1
ATOM 833 C CA . MET A 1 109 ? -33.067 -1.337 27.315 1.00 50.16 109 MET A CA 1
ATOM 834 C C . MET A 1 109 ? -34.181 -2.382 27.374 1.00 50.16 109 MET A C 1
ATOM 836 O O . MET A 1 109 ? -34.927 -2.528 26.406 1.00 50.16 109 MET A O 1
ATOM 840 N N . THR A 1 110 ? -34.270 -3.100 28.491 1.00 73.88 110 THR A N 1
ATOM 841 C CA . THR A 1 110 ? -35.349 -4.049 28.806 1.00 73.88 110 THR A CA 1
ATOM 842 C C . THR A 1 110 ? -36.210 -3.515 29.929 1.00 73.88 110 THR A C 1
ATOM 844 O O . THR A 1 110 ? -35.599 -3.010 30.900 1.00 73.88 110 THR A O 1
#

Secondary structure (DSSP, 8-state):
------SEEEEETTEEEEEEEEEE--SSS-B-EEEEEETTTSTTSEEEEE---B-TT-EEEEEEEEEEE-S-EEEEEEEEEE-TTSSS--EEEEEEEEEEEEEPPPP---

pLDDT: mean 85.42, std 10.88, range [38.91, 94.94]

Sequence (110 aa):
ASFTDTKVISVPAGTEVTYFYRVTNVGDAAVNVHELYDNFLAGRAIVFSSTTNLDPGEVYTHTKTAVIITQTTVNTATWIAYNSTINTPLVSHAEDWAQVIVLEPSINMT

Foldseek 3Di:
DDDDPAQEDEDAAFDWDWDKDKDFQQDQAKWQWKFKFKCPPPVRDTPDIGRHIHHHGRMDMDIDGIDGHRAKDKMKMKMWTWHPVDPDTPIDIDMDIHIYHHDDDDDDDD